Protein AF-B0TBR4-F1 (afdb_monomer_lite)

Organism: Heliobacterium modesticaldum (strain ATCC 51547 / Ice1) (NCBI:txid498761)

Structure (mmCIF, N/CA/C/O backbone):
data_AF-B0TBR4-F1
#
_entry.id   AF-B0TBR4-F1
#
loop_
_atom_site.group_PDB
_atom_site.id
_atom_site.type_symbol
_atom_site.label_atom_id
_atom_site.label_alt_id
_atom_site.label_comp_id
_atom_site.label_asym_id
_atom_site.label_entity_id
_atom_site.label_seq_id
_atom_site.pdbx_PDB_ins_code
_atom_site.Cartn_x
_atom_site.Cartn_y
_atom_site.Cartn_z
_atom_site.occupancy
_atom_site.B_iso_or_equiv
_atom_site.auth_seq_id
_atom_site.auth_comp_id
_atom_site.auth_asym_id
_atom_site.auth_atom_id
_atom_site.pdbx_PDB_model_num
ATOM 1 N N . MET A 1 1 ? 21.933 -9.935 -21.604 1.00 38.75 1 MET A N 1
ATOM 2 C CA . MET A 1 1 ? 21.107 -10.523 -20.524 1.00 38.75 1 MET A CA 1
ATOM 3 C C . MET A 1 1 ? 19.816 -9.725 -20.423 1.00 38.75 1 MET A C 1
ATOM 5 O O . MET A 1 1 ? 19.898 -8.517 -20.237 1.00 38.75 1 MET A O 1
ATOM 9 N N . ARG A 1 2 ? 18.644 -10.357 -20.591 1.00 50.88 2 ARG A N 1
ATOM 10 C CA . ARG A 1 2 ? 17.347 -9.733 -20.270 1.00 50.88 2 ARG A CA 1
ATOM 11 C C . ARG A 1 2 ? 17.376 -9.419 -18.772 1.00 50.88 2 ARG A C 1
ATOM 13 O O . ARG A 1 2 ? 17.327 -10.346 -17.974 1.00 50.88 2 ARG A O 1
ATOM 20 N N . LYS A 1 3 ? 17.511 -8.150 -18.378 1.00 56.28 3 LYS A N 1
ATOM 21 C CA . LYS A 1 3 ? 17.235 -7.761 -16.990 1.00 56.28 3 LYS A CA 1
ATOM 22 C C . LYS A 1 3 ? 15.736 -7.985 -16.788 1.00 56.28 3 LYS A C 1
ATOM 24 O O . LYS A 1 3 ? 14.936 -7.283 -17.407 1.00 56.28 3 LYS A O 1
ATOM 29 N N . SER A 1 4 ? 15.346 -9.009 -16.038 1.00 71.94 4 SER A N 1
ATOM 30 C CA . SER A 1 4 ? 13.948 -9.225 -15.651 1.00 71.94 4 SER A CA 1
ATOM 31 C C . SER A 1 4 ? 13.471 -8.056 -14.788 1.00 71.94 4 SER A C 1
ATOM 33 O O . SER A 1 4 ? 14.282 -7.342 -14.199 1.00 71.94 4 SER A O 1
ATOM 35 N N . VAL A 1 5 ? 12.165 -7.788 -14.786 1.00 80.06 5 VAL A N 1
ATOM 36 C CA . VAL A 1 5 ? 11.577 -6.844 -13.825 1.00 80.06 5 VAL A CA 1
ATOM 37 C C . VAL A 1 5 ? 11.650 -7.503 -12.452 1.00 80.06 5 VAL A C 1
ATOM 39 O O . VAL A 1 5 ? 11.176 -8.627 -12.303 1.00 80.06 5 VAL A O 1
ATOM 42 N N . ASP A 1 6 ? 12.268 -6.836 -11.483 1.00 87.88 6 ASP A N 1
ATOM 43 C CA . ASP A 1 6 ? 12.309 -7.306 -10.099 1.00 87.88 6 ASP A CA 1
ATOM 44 C C . ASP A 1 6 ? 11.048 -6.822 -9.373 1.00 87.88 6 ASP A C 1
ATOM 46 O O . ASP A 1 6 ? 10.996 -5.728 -8.810 1.00 87.88 6 ASP A O 1
ATOM 50 N N . VAL A 1 7 ? 9.983 -7.614 -9.498 1.00 87.50 7 VAL A N 1
ATOM 51 C CA . VAL A 1 7 ? 8.660 -7.292 -8.943 1.00 87.50 7 VAL A CA 1
ATOM 52 C C . VAL A 1 7 ? 8.676 -7.329 -7.415 1.00 87.50 7 VAL A C 1
ATOM 54 O O . VAL A 1 7 ? 7.971 -6.545 -6.787 1.00 87.50 7 VAL A O 1
ATOM 57 N N . GLU A 1 8 ? 9.495 -8.197 -6.819 1.00 87.00 8 GLU A N 1
ATOM 58 C CA . GLU A 1 8 ? 9.620 -8.333 -5.367 1.00 87.00 8 GLU A CA 1
ATOM 59 C C . GLU A 1 8 ? 10.191 -7.056 -4.754 1.00 87.00 8 GLU A C 1
ATOM 61 O O . GLU A 1 8 ? 9.608 -6.501 -3.822 1.00 87.00 8 GLU A O 1
ATOM 66 N N . LYS A 1 9 ? 11.258 -6.513 -5.350 1.00 90.69 9 LYS A N 1
ATOM 67 C CA . LYS A 1 9 ? 11.815 -5.232 -4.913 1.00 90.69 9 LYS A CA 1
ATOM 68 C C . LYS A 1 9 ? 10.811 -4.084 -5.043 1.00 90.69 9 LYS A C 1
ATOM 70 O O . LYS A 1 9 ? 10.661 -3.299 -4.113 1.00 90.69 9 LYS A O 1
ATOM 75 N N . LEU A 1 10 ? 10.090 -4.003 -6.165 1.00 90.12 10 LEU A N 1
ATOM 76 C CA . LEU A 1 10 ? 9.065 -2.971 -6.365 1.00 90.12 10 LEU A CA 1
ATOM 77 C C . LEU A 1 10 ? 7.934 -3.076 -5.336 1.00 90.12 10 LEU A C 1
ATOM 79 O O . LEU A 1 10 ? 7.462 -2.054 -4.843 1.00 90.12 10 LEU A O 1
ATOM 83 N N . ALA A 1 11 ? 7.509 -4.296 -5.006 1.00 88.69 11 ALA A N 1
ATOM 84 C CA . ALA A 1 11 ? 6.522 -4.532 -3.964 1.00 88.69 11 ALA A CA 1
ATOM 85 C C . ALA A 1 11 ? 7.048 -4.082 -2.595 1.00 88.69 11 ALA A C 1
ATOM 87 O O . ALA A 1 11 ? 6.349 -3.349 -1.899 1.00 88.69 11 ALA A O 1
ATOM 88 N N . GLN A 1 12 ? 8.281 -4.450 -2.236 1.00 88.06 12 GLN A N 1
ATOM 89 C CA . GLN A 1 12 ? 8.875 -4.076 -0.953 1.00 88.06 12 GLN A CA 1
ATOM 90 C C . GLN A 1 12 ? 9.041 -2.557 -0.806 1.00 88.06 12 GLN A C 1
ATOM 92 O O . GLN A 1 12 ? 8.719 -2.017 0.248 1.00 88.06 12 GLN A O 1
ATOM 97 N N . ASP A 1 13 ? 9.466 -1.854 -1.859 1.00 89.31 13 ASP A N 1
ATOM 98 C CA . ASP A 1 13 ? 9.590 -0.391 -1.842 1.00 89.31 13 ASP A CA 1
ATOM 99 C C . ASP A 1 13 ? 8.225 0.280 -1.588 1.00 89.31 13 ASP A C 1
ATOM 101 O O . ASP A 1 13 ? 8.112 1.183 -0.760 1.00 89.31 13 ASP A O 1
ATOM 105 N N . ILE A 1 14 ? 7.159 -0.194 -2.250 1.00 86.88 14 ILE A N 1
ATOM 106 C CA . ILE A 1 14 ? 5.801 0.330 -2.035 1.00 86.88 14 ILE A CA 1
ATOM 107 C C . ILE A 1 14 ? 5.302 -0.008 -0.621 1.00 86.88 14 ILE A C 1
ATOM 109 O O . ILE A 1 14 ? 4.671 0.838 0.014 1.00 86.88 14 ILE A O 1
ATOM 113 N N . LEU A 1 15 ? 5.561 -1.223 -0.127 1.00 84.50 15 LEU A N 1
ATOM 114 C CA . LEU A 1 15 ? 5.173 -1.635 1.225 1.00 84.50 15 LEU A CA 1
ATOM 115 C C . LEU A 1 15 ? 5.889 -0.821 2.299 1.00 84.50 15 LEU A C 1
ATOM 117 O O . LEU A 1 15 ? 5.251 -0.483 3.284 1.00 84.50 15 LEU A O 1
ATOM 121 N N . ASN A 1 16 ? 7.157 -0.462 2.111 1.00 86.50 16 ASN A N 1
ATOM 122 C CA . ASN A 1 16 ? 7.870 0.396 3.057 1.00 86.50 16 ASN A CA 1
ATOM 123 C C . ASN A 1 16 ? 7.229 1.793 3.125 1.00 86.50 16 ASN A C 1
ATOM 125 O O . ASN A 1 16 ? 7.001 2.316 4.208 1.00 86.50 16 ASN A O 1
ATOM 129 N N . GLU A 1 17 ? 6.858 2.372 1.979 1.00 83.38 17 GLU A N 1
ATOM 130 C CA . GLU A 1 17 ? 6.217 3.695 1.933 1.00 83.38 17 GLU A CA 1
ATOM 131 C C . GLU A 1 17 ? 4.783 3.710 2.496 1.00 83.38 17 GLU A C 1
ATOM 133 O O . GLU A 1 17 ? 4.350 4.702 3.083 1.00 83.38 17 GLU A O 1
ATOM 138 N N . ILE A 1 18 ? 4.005 2.651 2.253 1.00 79.69 18 ILE A N 1
ATOM 139 C CA . ILE A 1 18 ? 2.606 2.559 2.707 1.00 79.69 18 ILE A CA 1
ATOM 140 C C . ILE A 1 18 ? 2.533 2.045 4.150 1.00 79.69 18 ILE A C 1
ATOM 142 O O . ILE A 1 18 ? 1.697 2.508 4.922 1.00 79.69 18 ILE A O 1
ATOM 146 N N . GLY A 1 19 ? 3.402 1.099 4.501 1.00 76.31 19 GLY A N 1
ATOM 147 C CA . GLY A 1 19 ? 3.363 0.308 5.726 1.00 76.31 19 GLY A CA 1
ATOM 148 C C . GLY A 1 19 ? 3.570 1.120 6.995 1.00 76.31 19 GLY A C 1
ATOM 149 O O . GLY A 1 19 ? 2.832 0.898 7.947 1.00 76.31 19 GLY A O 1
ATOM 150 N N . GLU A 1 20 ? 4.497 2.083 7.001 1.00 76.31 20 GLU A N 1
ATOM 151 C CA . GLU A 1 20 ? 4.748 2.931 8.180 1.00 76.31 20 GLU A CA 1
ATOM 152 C C . GLU A 1 20 ? 3.497 3.733 8.564 1.00 76.31 20 GLU A C 1
ATOM 154 O O . GLU A 1 20 ? 3.008 3.642 9.685 1.00 76.31 20 GLU A O 1
ATOM 159 N N . ARG A 1 21 ? 2.892 4.425 7.593 1.00 73.19 21 ARG A N 1
ATOM 160 C CA . ARG A 1 21 ? 1.660 5.199 7.816 1.00 73.19 21 ARG A CA 1
ATOM 161 C C . ARG A 1 21 ? 0.462 4.326 8.178 1.00 73.19 21 ARG A C 1
ATOM 163 O O . ARG A 1 21 ? -0.389 4.722 8.964 1.00 73.19 21 ARG A O 1
ATOM 170 N N . TYR A 1 22 ? 0.374 3.161 7.553 1.00 80.06 22 TYR A N 1
ATOM 171 C CA . TYR A 1 22 ? -0.685 2.193 7.795 1.00 80.06 22 TYR A CA 1
ATOM 172 C C . TYR A 1 22 ? -0.636 1.630 9.226 1.00 80.06 22 TYR A C 1
ATOM 174 O O . TYR A 1 22 ? -1.679 1.510 9.869 1.00 80.06 22 TYR A O 1
ATOM 182 N N . LEU A 1 23 ? 0.562 1.315 9.728 1.00 78.38 23 LEU A N 1
ATOM 183 C CA . LEU A 1 23 ? 0.768 0.825 11.092 1.00 78.38 23 LEU A CA 1
ATOM 184 C C . LEU A 1 23 ? 0.373 1.881 12.127 1.00 78.38 23 LEU A C 1
ATOM 186 O O . LEU A 1 23 ? -0.409 1.572 13.021 1.00 78.38 23 LEU A O 1
ATOM 190 N N . GLU A 1 24 ? 0.813 3.128 11.949 1.00 81.75 24 GLU A N 1
ATOM 191 C CA . GLU A 1 24 ? 0.474 4.236 12.853 1.00 81.75 24 GLU A CA 1
ATOM 192 C C . GLU A 1 24 ? -1.045 4.468 12.964 1.00 81.75 24 GLU A C 1
ATOM 194 O O . GLU A 1 24 ? -1.575 4.650 14.062 1.00 81.75 24 GLU A O 1
ATOM 199 N N . GLU A 1 25 ? -1.772 4.431 11.840 1.00 78.44 25 GLU A N 1
ATOM 200 C CA . GLU A 1 25 ? -3.231 4.614 11.816 1.00 78.44 25 GLU A CA 1
ATOM 201 C C . GLU A 1 25 ? -3.972 3.503 12.583 1.00 78.44 25 GLU A C 1
ATOM 203 O O . GLU A 1 25 ? -4.949 3.775 13.287 1.00 78.44 25 GLU A O 1
ATOM 208 N N . ILE A 1 26 ? -3.512 2.254 12.464 1.00 82.44 26 ILE A N 1
ATOM 209 C CA . ILE A 1 26 ? -4.117 1.109 13.156 1.00 82.44 26 ILE A CA 1
ATOM 210 C C . ILE A 1 26 ? -3.777 1.116 14.640 1.00 82.44 26 ILE A C 1
ATOM 212 O O . ILE A 1 26 ? -4.669 0.910 15.461 1.00 82.44 26 ILE A O 1
ATOM 216 N N . GLU A 1 27 ? -2.519 1.366 14.994 1.00 81.94 27 GLU A N 1
ATOM 217 C CA . GLU A 1 27 ? -2.081 1.431 16.388 1.00 81.94 27 GLU A CA 1
ATOM 218 C C . GLU A 1 27 ? -2.836 2.525 17.152 1.00 81.94 27 GLU A C 1
ATOM 220 O O . GLU A 1 27 ? -3.315 2.281 18.261 1.00 81.94 27 GLU A O 1
ATOM 225 N N . ALA A 1 28 ? -3.047 3.691 16.532 1.00 82.31 28 ALA 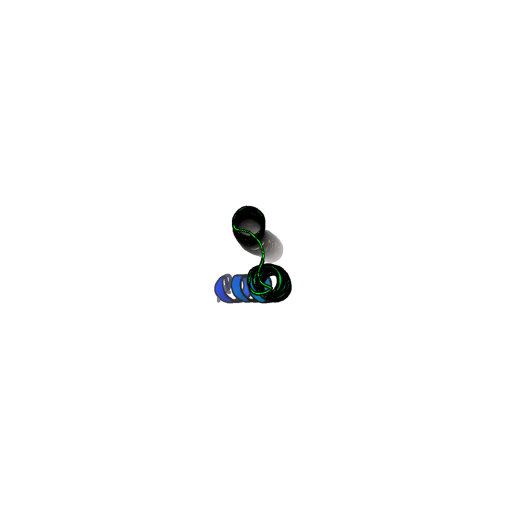A N 1
ATOM 226 C CA . ALA A 1 28 ? -3.853 4.761 17.112 1.00 82.31 28 ALA A CA 1
ATOM 227 C C . ALA A 1 28 ? -5.321 4.346 17.321 1.00 82.31 28 ALA A C 1
ATOM 229 O O . ALA A 1 28 ? -5.905 4.636 18.365 1.00 82.31 28 ALA A O 1
ATOM 230 N N . ALA A 1 29 ? -5.926 3.650 16.353 1.00 80.00 29 ALA A N 1
ATOM 231 C CA . ALA A 1 29 ? -7.305 3.181 16.469 1.00 80.00 29 ALA A CA 1
ATOM 232 C C . ALA A 1 29 ? -7.469 2.095 17.548 1.00 80.00 29 ALA A C 1
ATOM 234 O O . ALA A 1 29 ? -8.450 2.126 18.287 1.00 80.00 29 ALA A O 1
ATOM 235 N N . ILE A 1 30 ? -6.503 1.179 17.675 1.00 79.06 30 ILE A N 1
ATOM 236 C CA . ILE A 1 30 ? -6.485 0.140 18.717 1.00 79.06 30 ILE A CA 1
ATOM 237 C C . ILE A 1 30 ? -6.314 0.767 20.103 1.00 79.06 30 ILE A C 1
ATOM 239 O O . ILE A 1 30 ? -7.071 0.436 21.012 1.00 79.06 30 ILE A O 1
ATOM 243 N N . ALA A 1 31 ? -5.391 1.720 20.262 1.00 82.06 31 ALA A N 1
ATOM 244 C CA . ALA A 1 31 ? -5.188 2.411 21.536 1.00 82.06 31 ALA A CA 1
ATOM 245 C C . ALA A 1 31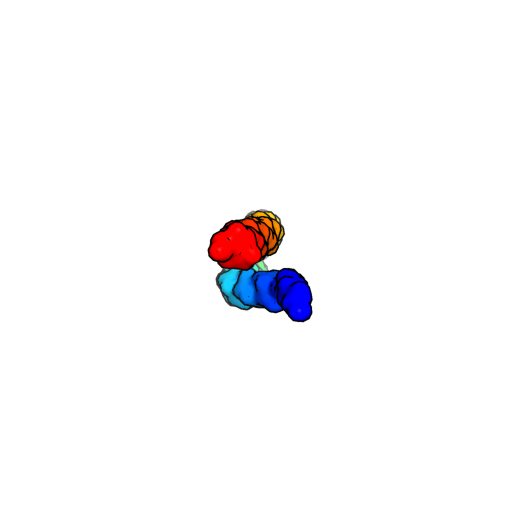 ? -6.471 3.108 22.030 1.00 82.06 31 ALA A C 1
ATOM 247 O O . ALA A 1 31 ? -6.757 3.115 23.224 1.00 82.06 31 ALA A O 1
ATOM 248 N N . LEU A 1 32 ? -7.280 3.641 21.108 1.00 77.19 32 LEU A N 1
ATOM 249 C CA . LEU A 1 32 ? -8.587 4.222 21.425 1.00 77.19 32 LEU A CA 1
ATOM 250 C C . LEU A 1 32 ? -9.642 3.173 21.813 1.00 77.19 32 LEU A C 1
ATOM 252 O O . LEU A 1 32 ? -10.594 3.512 22.514 1.00 77.19 32 LEU A O 1
ATOM 256 N N . MET A 1 33 ? -9.517 1.921 21.367 1.00 79.75 33 MET A N 1
ATOM 257 C CA . MET A 1 33 ? -10.423 0.834 21.763 1.00 79.75 33 MET A CA 1
ATOM 258 C C . MET A 1 33 ? -10.111 0.319 23.174 1.00 79.75 33 MET A C 1
ATOM 260 O O . MET A 1 33 ? -11.035 0.046 23.942 1.00 79.75 33 MET A O 1
ATOM 264 N N . ASP A 1 34 ? -8.826 0.226 23.524 1.00 74.56 34 ASP A N 1
ATOM 265 C CA . ASP A 1 34 ? -8.366 -0.299 24.817 1.00 74.56 34 ASP A CA 1
ATOM 266 C C . ASP A 1 34 ? -8.684 0.631 26.006 1.00 74.56 34 ASP A C 1
ATOM 268 O O . ASP A 1 34 ? -8.753 0.170 27.147 1.00 74.56 34 ASP A O 1
ATOM 272 N N . ASP A 1 35 ? -8.969 1.916 25.763 1.00 76.06 35 ASP A N 1
ATOM 273 C CA . ASP A 1 35 ? -9.230 2.938 26.797 1.00 76.06 35 ASP A CA 1
ATOM 274 C C . ASP A 1 35 ? -10.646 2.862 27.431 1.00 76.06 35 ASP A C 1
ATOM 276 O O . ASP A 1 35 ? -11.185 3.838 27.952 1.00 76.06 35 ASP A O 1
ATOM 280 N N . GLY A 1 36 ? -11.293 1.689 27.389 1.00 63.12 36 GLY A N 1
ATOM 281 C CA . GLY A 1 36 ? -12.580 1.438 28.056 1.00 63.12 36 GLY A CA 1
ATOM 282 C C . GLY A 1 36 ? -13.814 1.984 27.326 1.00 63.12 36 GLY A C 1
ATOM 283 O O . GLY A 1 36 ? -14.840 2.268 27.953 1.00 63.12 36 GLY A O 1
ATOM 284 N N . ASN A 1 37 ? -13.733 2.139 26.004 1.00 65.44 37 ASN A N 1
ATOM 285 C CA . ASN A 1 37 ? -14.819 2.664 25.179 1.00 65.44 37 ASN A CA 1
ATOM 286 C C . ASN A 1 37 ? -16.044 1.723 25.107 1.00 65.44 37 ASN A C 1
ATOM 288 O O . ASN A 1 37 ? -15.925 0.501 25.169 1.00 65.44 37 ASN A O 1
ATOM 292 N N . LYS A 1 38 ? -17.250 2.305 24.970 1.00 76.19 38 LYS A N 1
ATOM 293 C CA . LYS A 1 38 ? -18.521 1.560 24.826 1.00 76.19 38 LYS A CA 1
ATOM 294 C C . LYS A 1 38 ? -18.542 0.766 23.513 1.00 76.19 38 LYS A C 1
ATOM 296 O O . LYS A 1 38 ? -17.994 1.228 22.516 1.00 76.19 38 LYS A O 1
ATOM 301 N N . ASP A 1 39 ? -19.265 -0.353 23.485 1.00 78.62 39 ASP A N 1
ATOM 302 C CA . ASP A 1 39 ? -19.349 -1.281 22.341 1.00 78.62 39 ASP A CA 1
ATOM 303 C C . ASP A 1 39 ? -19.609 -0.605 20.978 1.00 78.62 39 ASP A C 1
ATOM 305 O O . ASP A 1 39 ? -19.019 -0.995 19.971 1.00 78.62 39 ASP A O 1
ATOM 309 N N . GLU A 1 40 ? -20.431 0.451 20.931 1.00 78.44 40 GLU A N 1
ATOM 310 C CA . GLU A 1 40 ? -20.672 1.231 19.704 1.00 78.44 40 GLU A CA 1
ATOM 311 C C . GLU A 1 40 ? -19.424 1.969 19.196 1.00 78.44 40 GLU A C 1
ATOM 313 O O . GLU A 1 40 ? -19.162 1.978 17.994 1.00 78.44 40 GLU A O 1
ATOM 318 N N . MET A 1 41 ? -18.627 2.565 20.088 1.00 80.62 41 MET A N 1
ATOM 319 C CA . MET A 1 41 ? -17.387 3.251 19.707 1.00 80.62 41 MET A CA 1
ATOM 320 C C . MET A 1 41 ? -16.346 2.243 19.210 1.00 80.62 41 MET A C 1
ATOM 322 O O . MET A 1 41 ? -15.685 2.485 18.203 1.00 80.62 41 MET A O 1
ATOM 326 N N . ASN A 1 42 ? -16.271 1.069 19.840 1.00 80.94 42 ASN A N 1
ATOM 327 C CA . ASN A 1 42 ? -15.403 -0.017 19.384 1.00 80.94 42 ASN A CA 1
ATOM 328 C C . ASN A 1 42 ? -15.813 -0.532 17.996 1.00 80.94 42 ASN A C 1
ATOM 330 O O . ASN A 1 42 ? -14.947 -0.801 17.166 1.00 80.94 42 ASN A O 1
ATOM 334 N N . ALA A 1 43 ? -17.114 -0.608 17.695 1.00 81.56 43 ALA A N 1
ATOM 335 C CA . ALA A 1 43 ? -17.595 -0.968 16.361 1.00 81.56 43 ALA A CA 1
ATOM 336 C C . ALA A 1 43 ? -17.206 0.074 15.293 1.00 81.56 43 ALA A C 1
ATOM 338 O O . ALA A 1 43 ? -16.806 -0.293 14.186 1.00 81.56 43 ALA A O 1
ATOM 339 N N . VAL A 1 44 ? -17.275 1.368 15.625 1.00 82.88 44 VAL A N 1
ATOM 340 C CA . VAL A 1 44 ? -16.832 2.459 14.738 1.00 82.88 44 VAL A CA 1
ATOM 341 C C . VAL A 1 44 ? -15.320 2.406 14.502 1.00 82.88 44 VAL A C 1
ATOM 343 O O . VAL A 1 44 ? -14.875 2.541 13.361 1.00 82.88 44 VAL A O 1
ATOM 346 N N . LEU A 1 45 ? -14.528 2.162 15.548 1.00 83.00 45 LEU A N 1
ATOM 347 C CA . LEU A 1 45 ? -13.071 2.039 15.450 1.00 83.00 45 LEU A CA 1
ATOM 348 C C . LEU A 1 45 ? -12.658 0.808 14.627 1.00 83.00 45 LEU A C 1
ATOM 350 O O . LEU A 1 45 ? -11.814 0.921 13.740 1.00 83.00 45 LEU A O 1
ATOM 354 N N . LEU A 1 46 ? -13.325 -0.336 14.814 1.00 85.25 46 LEU A N 1
ATOM 355 C CA . LEU A 1 46 ? -13.137 -1.525 13.973 1.00 85.25 46 LEU A CA 1
ATOM 356 C C . LEU A 1 46 ? -13.462 -1.248 12.503 1.00 85.25 46 LEU A C 1
ATOM 358 O O . LEU A 1 46 ? -12.711 -1.655 11.615 1.00 85.25 46 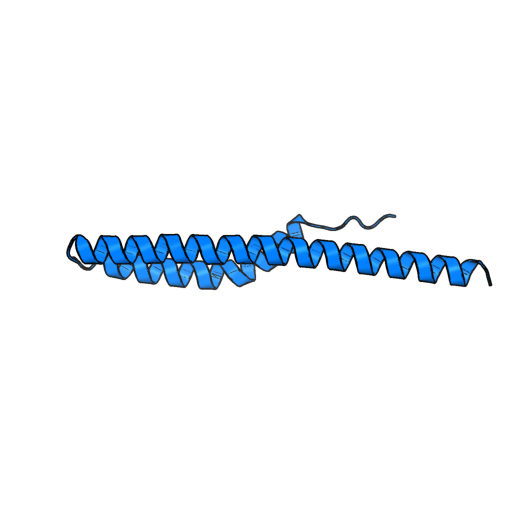LEU A O 1
ATOM 362 N N . TYR A 1 47 ? -14.554 -0.533 12.229 1.00 84.44 47 TYR A N 1
ATOM 363 C CA . TYR A 1 47 ? -14.890 -0.123 10.868 1.00 84.44 47 TYR A CA 1
ATOM 364 C C . TYR A 1 47 ? -13.803 0.776 10.262 1.00 84.44 47 TYR A C 1
ATOM 366 O O . TYR A 1 47 ? -13.419 0.579 9.108 1.00 84.44 47 TYR A O 1
ATOM 374 N N . ALA A 1 48 ? -13.263 1.721 11.036 1.00 82.75 48 ALA A N 1
ATOM 375 C CA . ALA A 1 48 ? -12.174 2.587 10.593 1.00 82.75 48 ALA A CA 1
ATOM 376 C C . ALA A 1 48 ? -10.902 1.786 10.258 1.00 82.75 48 ALA A C 1
ATOM 378 O O . ALA A 1 48 ? -10.319 2.002 9.194 1.00 82.75 48 ALA A O 1
ATOM 379 N N . ILE A 1 49 ? -10.528 0.809 11.094 1.00 84.06 49 ILE A N 1
ATOM 380 C CA . ILE A 1 49 ? -9.393 -0.098 10.851 1.00 84.06 49 ILE A CA 1
ATOM 381 C C . ILE A 1 49 ? -9.596 -0.885 9.550 1.00 84.06 49 ILE A C 1
ATOM 383 O O . ILE A 1 49 ? -8.731 -0.871 8.675 1.00 84.06 49 ILE A O 1
ATOM 387 N N . VAL A 1 50 ? -10.755 -1.531 9.379 1.00 86.50 50 VAL A N 1
ATOM 388 C CA . VAL A 1 50 ? -11.069 -2.318 8.171 1.00 86.50 50 VAL A CA 1
ATOM 389 C C . VAL A 1 50 ? -11.090 -1.436 6.919 1.00 86.50 50 VAL A C 1
ATOM 391 O O . VAL A 1 50 ? -10.595 -1.837 5.862 1.00 86.50 50 VAL A O 1
ATOM 394 N N . SER A 1 51 ? -11.627 -0.220 7.020 1.00 85.56 51 SER A N 1
ATOM 395 C CA . SER A 1 51 ? -11.647 0.733 5.911 1.00 85.56 51 SER A CA 1
ATOM 396 C C . SER A 1 51 ? -10.242 1.218 5.541 1.00 85.56 51 SER A C 1
ATOM 398 O O . SER A 1 51 ? -9.942 1.341 4.351 1.00 85.56 51 SER A O 1
ATOM 400 N N . SER A 1 52 ? -9.377 1.475 6.527 1.00 84.31 52 SER A N 1
ATOM 401 C CA . SER A 1 52 ? -7.976 1.849 6.295 1.00 84.31 52 SER A CA 1
ATOM 402 C C . SER A 1 52 ? -7.221 0.703 5.607 1.00 84.31 52 SER A C 1
ATOM 404 O O . SER A 1 52 ? -6.665 0.893 4.523 1.00 84.31 52 SER A O 1
ATOM 406 N N . LEU A 1 53 ? -7.332 -0.521 6.137 1.00 83.88 53 LEU A N 1
ATOM 407 C CA . LEU A 1 53 ? -6.824 -1.763 5.534 1.00 83.88 53 LEU A CA 1
ATOM 408 C C . LEU A 1 53 ? -7.202 -1.911 4.054 1.00 83.88 53 LEU A C 1
ATOM 410 O O . LEU A 1 53 ? -6.355 -2.183 3.195 1.00 83.88 53 LEU A O 1
ATOM 414 N N . LYS A 1 54 ? -8.483 -1.709 3.740 1.00 87.25 54 LYS A N 1
ATOM 415 C CA . LYS A 1 54 ? -8.984 -1.774 2.367 1.00 87.25 54 LYS A CA 1
ATOM 416 C C . LYS A 1 54 ? -8.348 -0.698 1.479 1.00 87.25 54 LYS A C 1
ATOM 418 O O . LYS A 1 54 ? -7.846 -1.012 0.406 1.00 87.25 54 LYS A O 1
ATOM 423 N N . CYS A 1 55 ? -8.318 0.552 1.936 1.00 87.50 55 CYS A N 1
ATOM 424 C CA . CYS A 1 55 ? -7.747 1.668 1.178 1.00 87.50 55 CYS A CA 1
ATOM 425 C C . CYS A 1 55 ? -6.257 1.452 0.860 1.00 87.50 55 CYS A C 1
ATOM 427 O O . CYS A 1 55 ? -5.818 1.634 -0.280 1.00 87.50 55 CYS A O 1
ATOM 429 N N . HIS A 1 56 ? -5.470 1.028 1.852 1.00 87.19 56 HIS A N 1
ATOM 430 C CA . HIS A 1 56 ? -4.029 0.828 1.685 1.00 87.19 56 HIS A CA 1
ATOM 431 C C . HIS A 1 56 ? -3.702 -0.386 0.809 1.00 87.19 56 HIS A C 1
ATOM 433 O O . HIS A 1 56 ? -2.790 -0.303 -0.015 1.00 87.19 56 HIS A O 1
ATOM 439 N N . SER A 1 57 ? -4.473 -1.474 0.902 1.00 87.06 57 SER A N 1
ATOM 440 C CA . SER A 1 57 ? -4.307 -2.646 0.026 1.00 87.06 57 SER A CA 1
ATOM 441 C C . SER A 1 57 ? -4.665 -2.352 -1.438 1.00 87.06 57 SER A C 1
ATOM 443 O O . SER A 1 57 ? -3.912 -2.729 -2.339 1.00 87.06 57 SER A O 1
ATOM 445 N N . GLU A 1 58 ? -5.744 -1.607 -1.695 1.00 91.56 58 GLU A N 1
ATOM 446 C CA . GLU A 1 58 ? -6.097 -1.135 -3.043 1.00 91.56 58 GLU A CA 1
ATOM 447 C C . GLU A 1 58 ? -5.003 -0.222 -3.615 1.00 91.56 58 GLU A C 1
ATOM 449 O O . GLU A 1 58 ? -4.553 -0.406 -4.751 1.00 91.56 58 GLU A O 1
ATOM 454 N N . ARG A 1 59 ? -4.511 0.728 -2.808 1.00 89.69 59 ARG A N 1
ATOM 455 C CA . ARG A 1 59 ? -3.422 1.628 -3.205 1.00 89.69 59 ARG A CA 1
ATOM 456 C C . ARG A 1 59 ? -2.141 0.863 -3.527 1.00 89.69 59 ARG A C 1
ATOM 458 O O . ARG A 1 59 ? -1.491 1.179 -4.523 1.00 89.69 59 ARG A O 1
ATOM 465 N N . PHE A 1 60 ? -1.781 -0.128 -2.714 1.00 90.69 60 PHE A N 1
ATOM 466 C CA . PHE A 1 60 ? -0.630 -0.990 -2.966 1.00 90.69 60 PHE A CA 1
ATOM 467 C C . PHE A 1 60 ? -0.756 -1.701 -4.321 1.00 90.69 60 PHE A C 1
ATOM 469 O O . PHE A 1 60 ? 0.140 -1.588 -5.160 1.00 90.69 60 PHE A O 1
ATOM 476 N N . ALA A 1 61 ? -1.890 -2.364 -4.565 1.00 90.56 61 ALA A N 1
ATOM 477 C CA . ALA A 1 61 ? -2.120 -3.122 -5.791 1.00 90.56 61 ALA A CA 1
ATOM 478 C C . ALA A 1 61 ? -2.043 -2.237 -7.046 1.00 90.56 61 ALA A C 1
ATOM 480 O O . ALA A 1 61 ? -1.353 -2.583 -8.007 1.00 90.56 61 ALA A O 1
ATOM 481 N N . ILE A 1 62 ? -2.693 -1.067 -7.021 1.00 94.31 62 ILE A N 1
ATOM 482 C CA . ILE A 1 62 ? -2.679 -0.116 -8.141 1.00 94.31 62 ILE A CA 1
ATOM 483 C C . ILE A 1 62 ? -1.251 0.354 -8.434 1.00 94.31 62 ILE A C 1
ATOM 485 O O . ILE A 1 62 ? -0.811 0.301 -9.583 1.00 94.31 62 ILE A O 1
ATOM 489 N N . ARG A 1 63 ? -0.504 0.769 -7.402 1.00 93.25 63 ARG A N 1
ATOM 490 C CA . ARG A 1 63 ? 0.868 1.271 -7.571 1.00 93.25 63 ARG A CA 1
ATOM 491 C C . ARG A 1 63 ? 1.817 0.197 -8.091 1.00 93.25 63 ARG A C 1
ATOM 493 O O . ARG A 1 63 ? 2.676 0.506 -8.914 1.00 93.25 63 ARG A O 1
ATOM 500 N N . LEU A 1 64 ? 1.670 -1.046 -7.632 1.00 93.19 64 LEU A N 1
ATOM 501 C CA . LEU A 1 64 ? 2.502 -2.152 -8.097 1.00 93.19 64 LEU A CA 1
ATOM 502 C C . LEU A 1 64 ? 2.268 -2.419 -9.586 1.00 93.19 64 LEU A C 1
ATOM 504 O O . LEU A 1 64 ? 3.229 -2.481 -10.352 1.00 93.19 64 LEU A O 1
ATOM 508 N N . VAL A 1 65 ? 1.002 -2.512 -10.005 1.00 94.56 65 VAL A N 1
ATOM 509 C CA . VAL A 1 65 ? 0.649 -2.709 -11.418 1.00 94.56 65 VAL A CA 1
ATOM 510 C C . VAL A 1 65 ? 1.184 -1.564 -12.277 1.00 94.56 65 VAL A C 1
ATOM 512 O O . VAL A 1 65 ? 1.816 -1.830 -13.296 1.00 94.56 65 VAL A O 1
ATOM 515 N N . GLN A 1 66 ? 0.996 -0.311 -11.850 1.00 93.00 66 GLN A N 1
ATOM 516 C CA . GLN A 1 66 ? 1.508 0.863 -12.564 1.00 93.00 66 GLN A CA 1
ATOM 517 C C . GLN A 1 66 ? 3.027 0.801 -12.745 1.00 93.00 66 GLN A C 1
ATOM 519 O O . GLN A 1 66 ? 3.499 0.813 -13.876 1.00 93.00 66 GLN A O 1
ATOM 524 N N . LYS A 1 67 ? 3.795 0.614 -11.661 1.00 92.00 67 LYS A N 1
ATOM 525 C CA . LYS A 1 67 ? 5.263 0.545 -11.743 1.00 92.00 67 LYS A CA 1
ATOM 526 C C . LYS A 1 67 ? 5.757 -0.593 -12.637 1.00 92.00 67 LYS A C 1
ATOM 528 O O . LYS A 1 67 ? 6.749 -0.430 -13.343 1.00 92.00 67 LYS A O 1
ATOM 533 N N . VAL A 1 68 ? 5.090 -1.749 -12.612 1.00 92.19 68 VAL A N 1
ATOM 534 C CA . VAL A 1 68 ? 5.446 -2.878 -13.483 1.00 92.19 68 VAL A CA 1
ATOM 535 C C . VAL A 1 68 ? 5.170 -2.546 -14.949 1.00 92.19 68 VAL A C 1
ATOM 537 O O . VAL A 1 68 ? 6.032 -2.796 -15.791 1.00 92.19 68 V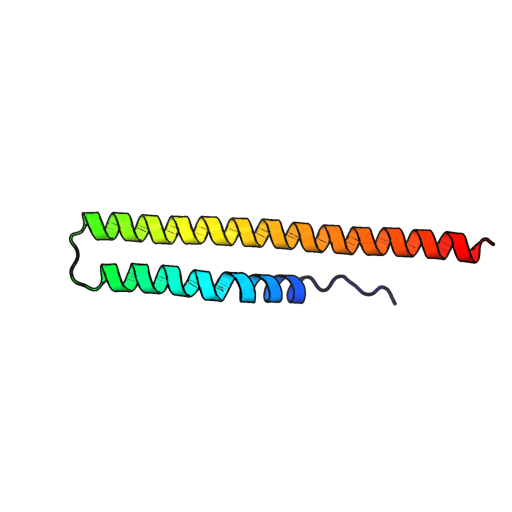AL A O 1
ATOM 540 N N . VAL A 1 69 ? 4.006 -1.968 -15.258 1.00 92.31 69 VAL A N 1
ATOM 541 C CA . VAL A 1 69 ? 3.642 -1.560 -16.624 1.00 92.31 69 VAL A CA 1
ATOM 542 C C . VAL A 1 69 ? 4.599 -0.494 -17.151 1.00 92.31 69 VAL A C 1
ATOM 544 O O . VAL A 1 69 ? 5.117 -0.658 -18.255 1.00 92.31 69 VAL A O 1
ATOM 547 N N . ASP A 1 70 ? 4.896 0.534 -16.356 1.00 91.00 70 ASP A N 1
ATOM 548 C CA . ASP A 1 70 ? 5.818 1.611 -16.726 1.00 91.00 70 ASP A CA 1
ATOM 549 C C . ASP A 1 70 ? 7.206 1.048 -17.048 1.00 91.00 70 ASP A C 1
ATOM 551 O O . ASP A 1 70 ? 7.761 1.298 -18.117 1.00 91.00 70 ASP A O 1
ATOM 555 N N . HIS A 1 71 ? 7.725 0.167 -16.191 1.00 89.31 71 HIS A N 1
ATOM 556 C CA . HIS A 1 71 ? 9.031 -0.451 -16.401 1.00 89.31 71 HIS A CA 1
ATOM 557 C C . HIS A 1 71 ? 9.067 -1.394 -17.619 1.00 89.31 71 HIS A C 1
ATOM 559 O O . HIS A 1 71 ? 10.097 -1.543 -18.283 1.00 89.31 71 HIS A O 1
ATOM 565 N N . MET A 1 72 ? 7.953 -2.063 -17.932 1.00 87.81 72 MET A N 1
ATOM 566 C CA . MET A 1 72 ? 7.826 -2.845 -19.165 1.00 87.81 72 MET A CA 1
ATOM 567 C C . MET A 1 72 ? 7.785 -1.946 -20.405 1.00 87.81 72 MET A C 1
ATOM 569 O O . MET A 1 72 ? 8.378 -2.299 -21.426 1.00 87.81 72 MET A O 1
ATOM 573 N N . HIS A 1 73 ? 7.110 -0.800 -20.316 1.00 90.88 73 HIS A N 1
ATOM 574 C CA . HIS A 1 73 ? 7.003 0.166 -21.402 1.00 90.88 73 HIS A CA 1
ATOM 575 C C . HIS A 1 73 ? 8.349 0.841 -21.699 1.00 90.88 73 HIS A C 1
ATOM 577 O O . HIS A 1 73 ? 8.779 0.838 -22.850 1.00 90.88 73 HIS A O 1
ATOM 583 N N . GLU A 1 74 ? 9.073 1.297 -20.672 1.00 89.19 74 GLU A N 1
ATOM 584 C CA . GLU A 1 74 ? 10.431 1.849 -20.797 1.00 89.19 74 GLU A CA 1
ATOM 585 C C . GLU A 1 74 ? 11.370 0.882 -21.530 1.00 89.19 74 GLU A C 1
ATOM 587 O O . GLU A 1 74 ? 12.031 1.248 -22.502 1.00 89.19 74 GLU A O 1
ATOM 592 N N . LYS A 1 75 ? 11.366 -0.399 -21.136 1.00 84.81 75 LYS A N 1
ATOM 593 C CA . LYS A 1 75 ? 12.174 -1.437 -21.797 1.00 84.81 75 LYS A CA 1
ATOM 594 C C . LYS A 1 75 ? 11.797 -1.654 -23.255 1.00 84.81 75 LYS A C 1
ATOM 596 O O . LYS A 1 75 ? 12.660 -1.984 -24.070 1.00 84.81 75 LYS A O 1
ATOM 601 N N . TRP A 1 76 ? 10.514 -1.544 -23.582 1.00 86.88 76 TRP A N 1
ATOM 602 C CA . TRP A 1 76 ? 10.046 -1.689 -24.954 1.00 86.88 76 TRP A CA 1
ATOM 603 C C . TRP A 1 76 ? 10.535 -0.535 -25.836 1.00 86.88 76 TRP A C 1
ATOM 605 O O . TRP A 1 76 ? 11.035 -0.782 -26.936 1.00 86.88 76 TRP A O 1
ATOM 615 N N . GLU A 1 77 ? 10.469 0.696 -25.331 1.00 89.00 77 GLU A N 1
ATOM 616 C CA . GLU A 1 77 ? 10.996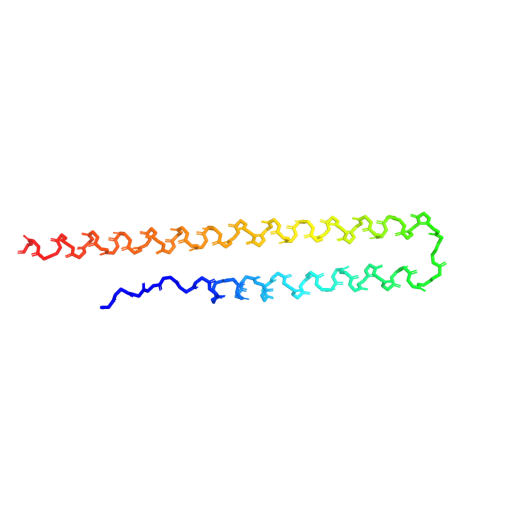 1.878 -26.020 1.00 89.00 77 GLU A CA 1
ATOM 617 C C . GLU A 1 77 ? 12.521 1.805 -26.203 1.00 89.00 77 GLU A C 1
ATOM 619 O O . GLU A 1 77 ? 13.030 2.012 -27.308 1.00 89.00 77 GLU A O 1
ATOM 624 N N . GLU A 1 78 ? 13.267 1.412 -25.165 1.00 87.00 78 GLU A N 1
ATOM 625 C CA . GLU A 1 78 ? 14.720 1.199 -25.253 1.00 87.00 78 GLU A CA 1
ATOM 626 C C . GLU A 1 78 ? 15.092 0.160 -26.321 1.00 87.00 78 GLU A C 1
ATOM 628 O O . GLU A 1 78 ? 16.039 0.353 -27.093 1.00 87.00 78 GLU A O 1
ATOM 633 N N . ALA A 1 79 ? 14.345 -0.947 -26.390 1.00 84.88 79 ALA A N 1
ATOM 634 C CA . ALA A 1 79 ? 14.571 -1.991 -27.383 1.00 84.88 79 ALA A CA 1
ATOM 635 C C . ALA A 1 79 ? 14.361 -1.463 -28.810 1.00 84.88 79 ALA A C 1
ATOM 637 O O . ALA A 1 79 ? 15.216 -1.674 -29.674 1.00 84.88 79 ALA A O 1
ATOM 638 N N . LYS A 1 80 ? 13.279 -0.710 -29.046 1.00 88.44 80 LYS A N 1
ATOM 639 C CA . LYS A 1 80 ? 13.000 -0.092 -30.350 1.00 88.44 80 LYS A CA 1
ATOM 640 C C . LYS A 1 80 ? 14.081 0.893 -30.786 1.00 88.44 80 LYS A C 1
ATOM 642 O O . LYS A 1 80 ? 14.506 0.867 -31.942 1.00 88.44 80 LYS A O 1
ATOM 647 N N . MET A 1 81 ? 14.550 1.739 -29.872 1.00 82.94 81 MET A N 1
ATOM 648 C CA . MET A 1 81 ? 15.594 2.725 -30.165 1.00 82.94 81 MET A CA 1
ATOM 649 C C . MET A 1 81 ? 16.925 2.063 -30.544 1.00 82.94 81 MET A C 1
ATOM 651 O O . MET A 1 81 ? 17.616 2.528 -31.454 1.00 82.94 81 MET A O 1
ATOM 655 N N . ASN A 1 82 ? 17.275 0.955 -29.889 1.00 81.62 82 ASN A N 1
ATOM 656 C CA . ASN A 1 82 ? 18.493 0.203 -30.194 1.00 81.62 82 ASN A CA 1
ATOM 657 C C . ASN A 1 82 ? 18.408 -0.543 -31.537 1.00 81.62 82 ASN A C 1
ATOM 659 O O . ASN A 1 82 ? 19.398 -0.601 -32.266 1.00 81.62 82 ASN A O 1
ATOM 663 N N . GLU A 1 83 ? 17.235 -1.058 -31.916 1.00 77.81 83 GLU A N 1
ATOM 664 C CA . GLU A 1 83 ? 17.026 -1.645 -33.247 1.00 77.81 83 GLU A CA 1
ATOM 665 C C . GLU A 1 83 ? 17.161 -0.619 -34.377 1.00 77.81 83 GLU A C 1
ATOM 667 O O . GLU A 1 83 ? 17.669 -0.953 -35.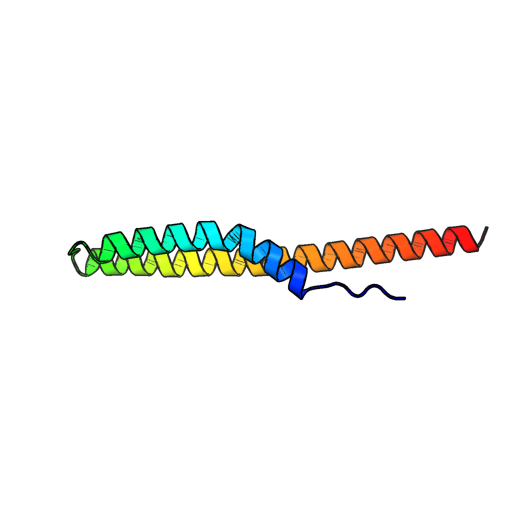446 1.00 77.81 83 GLU A O 1
ATOM 672 N N . HIS A 1 84 ? 16.722 0.623 -34.157 1.00 73.00 84 HIS A N 1
ATOM 673 C CA . HIS A 1 84 ? 16.833 1.684 -35.158 1.00 73.00 84 HIS A CA 1
ATOM 674 C C . HIS A 1 84 ? 18.291 2.123 -35.367 1.00 73.00 84 HIS A C 1
ATOM 676 O O . HIS A 1 84 ? 18.714 2.324 -36.501 1.00 73.00 84 HIS A O 1
ATOM 682 N N . LYS A 1 85 ? 19.082 2.197 -34.286 1.00 69.00 85 LYS A N 1
ATOM 683 C CA . LYS A 1 85 ? 20.517 2.529 -34.346 1.00 69.00 85 LYS A CA 1
ATOM 684 C C . LYS A 1 85 ? 21.361 1.474 -35.059 1.00 69.00 85 LYS A C 1
ATOM 686 O O . LYS A 1 85 ? 22.301 1.842 -35.739 1.00 69.00 85 LYS A O 1
ATOM 691 N N . ASN A 1 86 ? 21.033 0.189 -34.919 1.00 67.38 86 ASN A N 1
ATOM 692 C CA . ASN A 1 86 ? 21.791 -0.904 -35.547 1.00 67.38 86 ASN A CA 1
ATOM 693 C C . ASN A 1 86 ? 21.443 -1.131 -37.032 1.00 67.38 86 ASN A C 1
ATOM 695 O O . ASN A 1 86 ? 22.044 -1.992 -37.672 1.00 67.38 86 ASN A O 1
ATOM 699 N N . LYS A 1 87 ? 20.437 -0.422 -37.562 1.00 63.97 87 LYS A N 1
ATOM 700 C CA . LYS A 1 87 ? 20.019 -0.472 -38.974 1.00 63.97 87 LYS A CA 1
ATOM 701 C C . LYS A 1 87 ? 20.554 0.704 -39.808 1.00 63.97 87 LYS A C 1
ATOM 703 O O . LYS A 1 87 ? 20.338 0.702 -41.018 1.00 63.97 87 LYS A O 1
ATOM 708 N N . LEU A 1 88 ? 21.200 1.681 -39.168 1.00 54.06 88 LEU A N 1
ATOM 709 C CA . LEU A 1 88 ? 21.930 2.798 -39.780 1.00 54.06 88 LEU A CA 1
ATOM 710 C C . LEU A 1 88 ? 23.432 2.502 -39.756 1.00 54.06 88 LEU A C 1
ATOM 712 O O . LEU A 1 88 ? 24.113 2.942 -40.706 1.00 54.06 88 LEU A O 1
#

Foldseek 3Di:
DPPDPPLVVQLVVLCVVLVVVLVVLLVVLVVVVVPPDDPVSNVVSVVSNVVSVVVSVVVSVVSSVVVNVVVVVVVVVVVVVVVVVVVD

Radius of gyration: 21.32 Å; chains: 1; bounding box: 43×16×68 Å

Sequence (88 aa):
MRKSVDVEKLAQDILNEIGERYLEEIEAAIALMDDGNKDEMNAVLLYAIVSSLKCHSERFAIRLVQKVVDHMHEKWEEAKMNEHKNKL

Secondary structure (DSSP, 8-state):
------HHHHHHHHHHHHHHHHHHHHHHHHHHHHTT--HHHHHHHHHHHHHHHHHHHHHHHHHHHHHHHHHHHHHHHHHHHHHHHTT-

pLDDT: mean 81.94, std 9.85, range [38.75, 94.56]